Protein AF-A0A3P5DVY0-F1 (afdb_monomer_lite)

Structure (mmCIF, N/CA/C/O backbone):
data_AF-A0A3P5DVY0-F1
#
_entry.id   AF-A0A3P5DVY0-F1
#
loop_
_atom_site.group_PDB
_atom_site.id
_atom_site.type_symbol
_atom_site.label_atom_id
_atom_site.label_alt_id
_atom_site.label_comp_id
_atom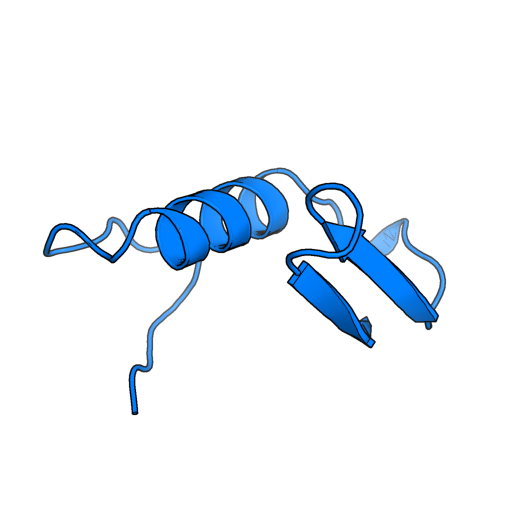_site.label_asym_id
_atom_site.label_entity_id
_atom_site.label_seq_id
_atom_site.pdbx_PDB_ins_code
_atom_site.Cartn_x
_atom_site.Cartn_y
_atom_site.Cartn_z
_atom_site.occupancy
_atom_site.B_iso_or_equiv
_atom_site.auth_seq_id
_atom_site.auth_comp_id
_atom_site.auth_asym_id
_atom_site.auth_atom_id
_atom_site.pdbx_PDB_model_num
ATOM 1 N N . MET A 1 1 ? -11.272 12.127 3.406 1.00 80.94 1 MET A N 1
ATOM 2 C CA . MET A 1 1 ? -10.033 12.081 2.600 1.00 80.94 1 MET A CA 1
ATOM 3 C C . MET A 1 1 ? -8.865 12.311 3.552 1.00 80.94 1 MET A C 1
ATOM 5 O O . MET A 1 1 ? -9.009 13.165 4.419 1.00 80.94 1 MET A O 1
ATOM 9 N N . ILE A 1 2 ? -7.794 11.514 3.479 1.00 84.25 2 ILE A N 1
ATOM 10 C CA . ILE A 1 2 ? -6.645 11.566 4.405 1.00 84.25 2 ILE A CA 1
ATOM 11 C C . ILE A 1 2 ? -5.409 11.965 3.594 1.00 84.25 2 ILE A C 1
ATOM 13 O O . ILE A 1 2 ? -5.193 11.405 2.523 1.00 84.25 2 ILE A O 1
ATOM 17 N N . 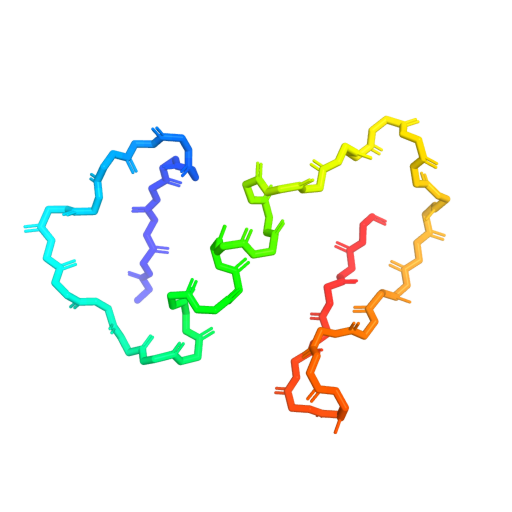PHE A 1 3 ? -4.616 12.912 4.097 1.00 84.38 3 PHE A N 1
ATOM 18 C CA . PHE A 1 3 ? -3.376 13.375 3.467 1.00 84.38 3 PHE A CA 1
ATOM 19 C C . PHE A 1 3 ? -2.243 13.397 4.494 1.00 84.38 3 PHE A C 1
ATOM 21 O O . PHE A 1 3 ? -2.475 13.699 5.664 1.00 84.38 3 PHE A O 1
ATOM 28 N N . GLY A 1 4 ? -1.022 13.103 4.054 1.00 86.81 4 GLY A N 1
ATOM 29 C CA . GLY A 1 4 ? 0.171 13.094 4.896 1.00 86.81 4 GLY A CA 1
ATOM 30 C C . GLY A 1 4 ? 1.389 12.586 4.132 1.00 86.81 4 GLY A C 1
ATOM 31 O O . GLY A 1 4 ? 1.267 12.142 2.991 1.00 86.81 4 GLY A O 1
ATOM 32 N N . HIS A 1 5 ? 2.564 12.656 4.754 1.00 89.12 5 HIS A N 1
ATOM 33 C CA . HIS A 1 5 ? 3.795 12.128 4.174 1.00 89.12 5 HIS A CA 1
ATOM 34 C C . HIS A 1 5 ? 4.101 10.737 4.740 1.00 89.12 5 HIS A C 1
ATOM 36 O O . HIS A 1 5 ? 4.113 10.560 5.957 1.00 89.12 5 HIS A O 1
ATOM 42 N N . ILE A 1 6 ? 4.415 9.757 3.884 1.00 89.56 6 ILE A N 1
ATOM 43 C CA . ILE A 1 6 ? 4.654 8.367 4.316 1.00 89.56 6 ILE A CA 1
ATOM 44 C C . ILE A 1 6 ? 5.784 8.253 5.349 1.00 89.56 6 ILE A C 1
ATOM 46 O O . ILE A 1 6 ? 5.695 7.439 6.260 1.00 89.56 6 ILE A O 1
ATOM 50 N N . ALA A 1 7 ? 6.813 9.104 5.274 1.00 86.38 7 ALA A N 1
ATOM 51 C CA . ALA A 1 7 ? 7.926 9.095 6.229 1.00 86.38 7 ALA A CA 1
ATOM 52 C C . ALA A 1 7 ? 7.603 9.744 7.590 1.00 86.38 7 ALA A C 1
ATOM 54 O O . ALA A 1 7 ? 8.419 9.671 8.505 1.00 86.38 7 ALA A O 1
ATOM 55 N N . GLN A 1 8 ? 6.452 10.408 7.740 1.00 86.75 8 GLN A N 1
ATOM 56 C CA . GLN A 1 8 ? 6.075 10.990 9.026 1.00 86.75 8 GLN A CA 1
ATOM 57 C C . GLN A 1 8 ? 5.497 9.913 9.957 1.00 86.75 8 GLN A C 1
ATOM 59 O O . GLN A 1 8 ? 4.756 9.037 9.500 1.00 86.75 8 GLN A O 1
ATOM 64 N N . PRO A 1 9 ? 5.806 9.970 11.266 1.00 80.12 9 PRO A N 1
ATOM 65 C CA . PRO A 1 9 ? 5.159 9.108 12.244 1.00 80.12 9 PRO A CA 1
ATOM 66 C C . PRO A 1 9 ? 3.654 9.396 12.276 1.00 80.12 9 PRO A C 1
ATOM 68 O O . PRO A 1 9 ? 3.233 10.554 12.250 1.00 80.12 9 PRO A O 1
ATOM 71 N N . ASN A 1 10 ? 2.844 8.337 12.333 1.00 78.12 10 ASN A N 1
ATOM 72 C CA . ASN A 1 10 ? 1.390 8.468 12.324 1.00 78.12 10 ASN A CA 1
ATOM 73 C C . ASN A 1 10 ? 0.925 9.065 13.669 1.00 78.12 10 ASN A C 1
ATOM 75 O O . ASN A 1 10 ? 1.134 8.434 14.707 1.00 78.12 10 ASN A O 1
ATOM 79 N N . PRO A 1 11 ? 0.278 10.246 13.689 1.00 75.06 11 PRO A N 1
ATOM 80 C CA . PRO A 1 11 ? -0.169 10.879 14.933 1.00 75.06 11 PRO A CA 1
ATOM 81 C C . PRO A 1 11 ? -1.358 10.149 15.579 1.00 75.06 11 PRO A C 1
ATOM 83 O O . PRO A 1 11 ? -1.683 10.400 16.738 1.00 75.06 11 PRO A O 1
ATOM 86 N N . CYS A 1 12 ? -2.017 9.250 14.842 1.00 81.44 12 CYS A N 1
ATOM 87 C CA . CYS A 1 12 ? -3.128 8.418 15.298 1.00 81.44 12 CYS A CA 1
ATOM 88 C C . CYS A 1 12 ? -3.030 7.014 14.680 1.00 81.44 12 CYS A C 1
ATOM 90 O O . CYS A 1 12 ? -2.399 6.830 13.639 1.00 81.44 12 CYS A O 1
ATOM 92 N N . ARG A 1 13 ? -3.700 6.035 15.300 1.00 85.88 13 ARG A N 1
ATOM 93 C CA . ARG A 1 13 ? -3.920 4.705 14.711 1.00 85.88 13 ARG A CA 1
ATOM 94 C C . ARG A 1 13 ? -4.771 4.825 13.452 1.00 85.88 13 ARG A C 1
ATOM 96 O O . ARG A 1 13 ? -5.836 5.443 13.490 1.00 85.88 13 ARG A O 1
ATOM 103 N N . LEU A 1 14 ? -4.310 4.220 12.364 1.00 89.06 14 LEU A N 1
ATOM 104 C CA . LEU A 1 14 ? -5.064 4.136 11.116 1.00 89.06 14 LEU A CA 1
ATOM 105 C C . LEU A 1 14 ? -5.731 2.754 11.014 1.00 89.06 14 LEU A C 1
ATOM 107 O O . LEU A 1 14 ? -5.337 1.825 11.719 1.00 89.06 14 LEU A O 1
ATOM 111 N N . PRO A 1 15 ? -6.755 2.585 10.161 1.00 89.69 15 PRO A N 1
ATOM 112 C CA . PRO A 1 15 ? -7.273 1.261 9.837 1.00 89.69 15 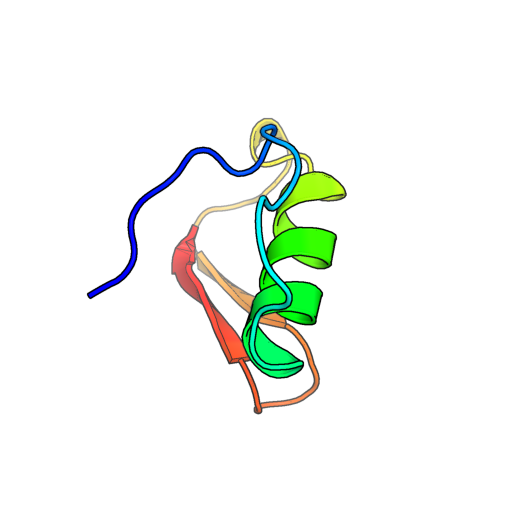PRO A CA 1
ATOM 113 C C . PRO A 1 15 ? -6.152 0.317 9.381 1.00 89.69 15 PRO A C 1
ATOM 115 O O . PRO A 1 15 ? -5.261 0.733 8.641 1.00 89.69 15 PRO A O 1
ATOM 118 N N . ALA A 1 16 ? -6.234 -0.960 9.766 1.00 88.19 16 ALA A N 1
ATOM 119 C CA . ALA A 1 16 ? -5.174 -1.949 9.541 1.00 88.19 16 ALA A CA 1
ATOM 120 C C . ALA A 1 16 ? -4.720 -2.054 8.072 1.00 88.19 16 ALA A C 1
ATOM 122 O O . ALA A 1 16 ? -3.529 -2.180 7.804 1.00 88.19 16 ALA A O 1
ATOM 123 N N . ALA A 1 17 ? -5.648 -1.935 7.117 1.00 86.25 17 ALA A N 1
ATOM 124 C CA . ALA A 1 17 ? -5.323 -1.944 5.689 1.00 86.25 17 ALA A CA 1
ATOM 125 C C . ALA A 1 17 ? -4.433 -0.756 5.271 1.00 86.25 17 ALA A C 1
ATOM 127 O O . ALA A 1 17 ? -3.534 -0.914 4.450 1.00 86.25 17 ALA A O 1
ATOM 128 N N . ILE A 1 18 ? -4.641 0.426 5.865 1.00 88.12 18 ILE A N 1
ATOM 129 C CA . ILE A 1 18 ? -3.819 1.612 5.592 1.00 88.12 18 ILE A CA 1
ATOM 130 C C . ILE A 1 18 ? -2.453 1.473 6.260 1.00 88.12 18 ILE A C 1
ATOM 132 O O . ILE A 1 18 ? -1.450 1.797 5.634 1.00 88.12 18 ILE A O 1
ATOM 136 N N . GLU A 1 19 ? -2.393 0.978 7.501 1.00 88.75 19 GLU A N 1
ATOM 137 C CA . GLU A 1 19 ? -1.111 0.714 8.172 1.00 88.75 19 GLU A CA 1
ATOM 138 C C . GLU A 1 19 ? -0.264 -0.268 7.348 1.00 88.75 19 GLU A C 1
ATOM 140 O O . GLU A 1 19 ? 0.890 0.027 7.056 1.00 88.75 19 GLU A O 1
ATOM 145 N N . LYS A 1 20 ? -0.872 -1.347 6.838 1.00 87.31 20 LYS A N 1
ATOM 146 C CA . LYS A 1 20 ? -0.203 -2.318 5.963 1.00 87.31 20 LYS A CA 1
ATOM 147 C C . LYS A 1 20 ? 0.284 -1.710 4.645 1.00 87.31 20 LYS A C 1
ATOM 149 O O . LYS A 1 20 ? 1.416 -1.959 4.237 1.00 87.31 20 LYS A O 1
ATOM 154 N N . GLY A 1 21 ? -0.545 -0.893 3.993 1.00 87.62 21 GLY A N 1
ATOM 155 C CA . GLY A 1 21 ? -0.142 -0.165 2.790 1.00 87.62 21 GLY A CA 1
ATOM 156 C C . GLY A 1 21 ? 1.018 0.797 3.057 1.00 87.62 21 GLY A C 1
ATOM 157 O O . GLY A 1 21 ? 1.972 0.834 2.291 1.00 87.62 21 GLY A O 1
ATOM 158 N N . LEU A 1 22 ? 0.988 1.535 4.171 1.00 89.69 22 LEU A N 1
ATOM 159 C CA . LEU A 1 22 ? 2.082 2.427 4.566 1.00 89.69 22 LEU A CA 1
ATOM 160 C C . LEU A 1 22 ? 3.370 1.662 4.872 1.00 89.69 22 LEU A C 1
ATOM 162 O O . LEU A 1 22 ? 4.441 2.133 4.500 1.00 89.69 22 LEU A O 1
ATOM 166 N N . ASP A 1 23 ? 3.280 0.508 5.527 1.00 89.44 23 ASP A N 1
ATOM 167 C CA . ASP A 1 23 ? 4.440 -0.331 5.823 1.00 89.44 23 ASP A CA 1
ATOM 168 C C . ASP A 1 23 ? 5.090 -0.856 4.540 1.00 89.44 23 ASP A C 1
ATOM 170 O O . ASP A 1 23 ? 6.312 -0.792 4.414 1.00 89.44 23 ASP A O 1
ATOM 174 N N . PHE A 1 24 ? 4.285 -1.273 3.554 1.00 89.25 24 PHE A N 1
ATOM 175 C CA . PHE A 1 24 ? 4.781 -1.588 2.214 1.00 89.25 24 PHE A CA 1
ATOM 176 C C . PHE A 1 24 ? 5.484 -0.372 1.600 1.00 89.25 24 PHE A C 1
ATOM 178 O O . PHE A 1 24 ? 6.677 -0.431 1.324 1.00 89.25 24 PHE A O 1
ATOM 185 N N . LEU A 1 25 ? 4.787 0.765 1.485 1.00 90.75 25 LEU A N 1
ATOM 186 C CA . LEU A 1 25 ? 5.326 1.973 0.852 1.00 90.75 25 LEU A CA 1
ATOM 187 C C . LEU A 1 25 ? 6.639 2.453 1.494 1.00 90.75 25 LEU A C 1
ATOM 189 O O . LEU A 1 25 ? 7.495 2.996 0.808 1.00 90.75 25 LEU A O 1
ATOM 193 N N . ARG A 1 26 ? 6.807 2.276 2.809 1.00 90.31 26 ARG A N 1
ATOM 194 C CA . ARG A 1 26 ? 8.026 2.656 3.542 1.00 90.31 26 ARG A CA 1
ATOM 195 C C . ARG A 1 26 ? 9.193 1.695 3.319 1.00 90.31 26 ARG A C 1
ATOM 197 O O . ARG A 1 26 ? 10.338 2.121 3.436 1.00 90.31 26 ARG A O 1
ATOM 204 N N . ALA A 1 27 ? 8.913 0.420 3.063 1.00 90.12 27 ALA A N 1
ATOM 205 C CA . ALA A 1 27 ? 9.925 -0.607 2.826 1.00 90.12 27 ALA A CA 1
ATOM 206 C C . ALA A 1 27 ? 10.313 -0.737 1.343 1.00 90.12 27 ALA A C 1
ATOM 208 O O . ALA A 1 27 ? 11.307 -1.387 1.020 1.00 90.12 27 ALA A O 1
ATOM 209 N N . THR A 1 28 ? 9.534 -0.136 0.446 1.00 89.56 28 THR A N 1
ATOM 210 C CA . THR A 1 28 ? 9.719 -0.219 -0.999 1.00 89.56 28 THR A CA 1
ATOM 211 C C . THR A 1 28 ? 10.679 0.849 -1.524 1.00 89.56 28 THR A C 1
ATOM 213 O O . THR A 1 28 ? 10.489 2.043 -1.297 1.00 89.56 28 THR A O 1
ATOM 216 N N . ASP A 1 29 ? 11.680 0.430 -2.303 1.00 90.50 29 ASP A N 1
ATOM 217 C CA . ASP A 1 29 ? 12.467 1.339 -3.141 1.00 90.50 29 ASP A CA 1
ATOM 218 C C . ASP A 1 29 ? 11.797 1.504 -4.510 1.00 90.50 29 ASP A C 1
ATOM 220 O O . ASP A 1 29 ? 11.901 0.647 -5.387 1.00 90.50 29 ASP A O 1
ATOM 224 N N . PHE A 1 30 ? 11.107 2.628 -4.692 1.00 87.69 30 PHE A N 1
ATOM 225 C CA . PHE A 1 30 ? 10.379 2.938 -5.924 1.00 87.69 30 PHE A CA 1
ATOM 226 C C . PHE A 1 30 ? 11.282 3.185 -7.133 1.00 87.69 30 PHE A C 1
ATOM 228 O O . PHE A 1 30 ? 10.806 3.096 -8.258 1.00 87.69 30 PHE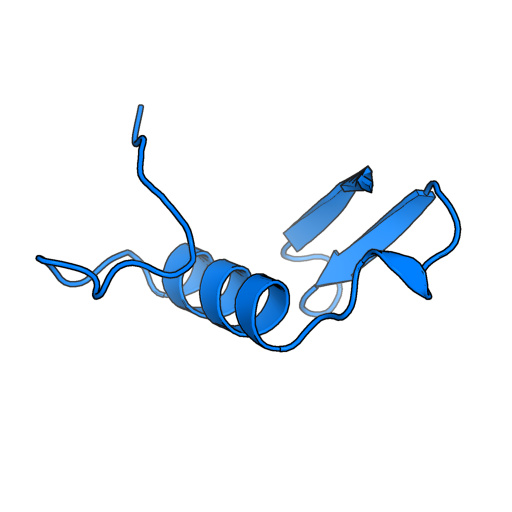 A O 1
ATOM 235 N N . ASN A 1 31 ? 12.574 3.472 -6.940 1.00 89.12 31 ASN A N 1
ATOM 236 C CA . ASN A 1 31 ? 13.480 3.701 -8.070 1.00 89.12 31 ASN A CA 1
ATOM 237 C C . ASN A 1 31 ? 13.851 2.398 -8.788 1.00 89.12 31 ASN A C 1
ATOM 239 O O . ASN A 1 31 ? 14.257 2.431 -9.947 1.00 89.12 31 ASN A O 1
ATOM 243 N N . ALA A 1 32 ? 13.740 1.264 -8.094 1.00 88.31 32 ALA A N 1
ATOM 244 C CA . ALA A 1 32 ? 14.067 -0.057 -8.619 1.00 88.31 32 ALA A CA 1
ATOM 245 C C . ALA A 1 32 ? 12.848 -0.791 -9.206 1.00 88.31 32 ALA A C 1
ATOM 247 O O . ALA A 1 32 ? 12.984 -1.925 -9.665 1.00 88.31 32 ALA A O 1
ATOM 248 N N . LEU A 1 33 ? 11.664 -0.173 -9.170 1.00 86.06 33 LEU A N 1
ATOM 249 C CA . LEU A 1 33 ? 10.413 -0.766 -9.631 1.00 86.06 33 LEU A CA 1
ATOM 250 C C . LEU A 1 33 ? 10.074 -0.326 -11.052 1.00 86.06 33 LEU A C 1
ATOM 252 O O . LEU A 1 33 ? 10.210 0.841 -11.415 1.00 86.06 33 LEU A O 1
ATOM 256 N N . GLU A 1 34 ? 9.599 -1.280 -11.848 1.00 88.94 34 GLU A N 1
ATOM 257 C CA . GLU A 1 34 ? 9.026 -0.988 -13.156 1.00 88.94 34 GLU A CA 1
ATOM 258 C C . GLU A 1 34 ? 7.614 -0.394 -12.991 1.00 88.94 34 GLU A C 1
ATOM 260 O O . GLU A 1 34 ? 6.869 -0.834 -12.109 1.00 88.94 34 GLU A O 1
ATOM 265 N N . PRO A 1 35 ? 7.219 0.584 -13.828 1.00 91.31 35 PRO A N 1
ATOM 266 C CA . PRO A 1 35 ? 5.869 1.138 -13.805 1.00 91.31 35 PRO A CA 1
ATOM 267 C C . PRO A 1 35 ? 4.808 0.055 -14.008 1.00 91.31 35 PRO A C 1
ATOM 269 O O . PRO A 1 35 ? 4.926 -0.781 -14.909 1.00 91.31 35 PRO A O 1
ATOM 272 N N . GLY A 1 36 ? 3.745 0.088 -13.206 1.00 90.19 36 GLY A N 1
ATOM 273 C CA . GLY A 1 36 ? 2.707 -0.936 -13.268 1.00 90.19 36 GLY A CA 1
ATOM 274 C C . GLY A 1 36 ? 1.912 -1.106 -11.982 1.00 90.19 36 GLY A C 1
ATOM 275 O O . GLY A 1 36 ? 1.988 -0.299 -11.057 1.00 90.19 36 GLY A O 1
ATOM 276 N N . VAL A 1 37 ? 1.106 -2.168 -11.952 1.00 87.19 37 VAL A N 1
ATOM 277 C 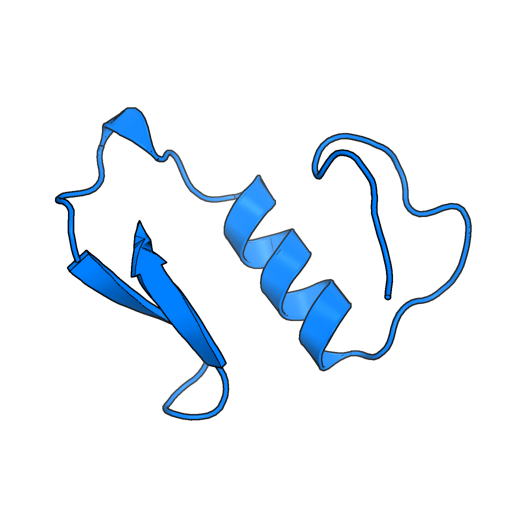CA . VAL A 1 37 ? 0.320 -2.547 -10.776 1.00 87.19 37 VAL A CA 1
ATOM 278 C C . VAL A 1 37 ? 1.114 -3.550 -9.955 1.00 87.19 37 VAL A C 1
ATOM 280 O O . VAL A 1 37 ? 1.470 -4.619 -10.447 1.00 87.19 37 VAL A O 1
ATOM 283 N N . VAL A 1 38 ? 1.355 -3.209 -8.696 1.00 86.81 38 VAL A N 1
ATOM 284 C CA . VAL A 1 38 ? 1.963 -4.095 -7.710 1.00 86.81 38 VAL A CA 1
ATOM 285 C C . VAL A 1 38 ? 0.886 -4.550 -6.736 1.00 86.81 38 VAL A C 1
ATOM 287 O O . VAL A 1 38 ? 0.229 -3.724 -6.098 1.00 86.81 38 VAL A O 1
ATOM 290 N N . GLU A 1 39 ? 0.706 -5.863 -6.621 1.00 85.94 39 GLU A N 1
ATOM 291 C CA . GLU A 1 39 ? -0.207 -6.440 -5.638 1.00 85.94 39 GLU A CA 1
ATOM 292 C C . GLU A 1 39 ? 0.391 -6.344 -4.234 1.00 85.94 39 GLU A C 1
ATOM 294 O O . GLU A 1 39 ? 1.511 -6.785 -3.965 1.00 85.94 39 GLU A O 1
ATOM 299 N N . ILE A 1 40 ? -0.387 -5.776 -3.320 1.00 80.94 40 ILE A N 1
ATOM 300 C CA . ILE A 1 40 ? -0.067 -5.639 -1.908 1.00 80.94 40 ILE A CA 1
ATOM 301 C C . ILE A 1 40 ? -1.142 -6.422 -1.163 1.00 80.94 40 ILE A C 1
ATOM 303 O O . ILE A 1 40 ? -2.246 -5.937 -0.964 1.00 80.94 40 ILE A O 1
ATOM 307 N N . ASP A 1 41 ? -0.805 -7.632 -0.718 1.00 73.38 41 ASP A N 1
ATOM 308 C CA . ASP A 1 41 ? -1.705 -8.505 0.052 1.00 73.38 41 ASP A CA 1
ATOM 309 C C . ASP A 1 41 ? -2.788 -9.247 -0.750 1.00 73.38 41 ASP A C 1
ATOM 311 O O . ASP A 1 41 ? -3.974 -9.148 -0.443 1.00 73.38 41 ASP A O 1
ATOM 315 N N . GLY A 1 42 ? -2.369 -10.032 -1.749 1.00 66.81 42 GLY A N 1
ATOM 316 C CA . GLY A 1 42 ? -3.170 -11.126 -2.317 1.00 66.81 42 GLY A CA 1
ATOM 317 C C . GLY A 1 42 ? -4.599 -10.739 -2.707 1.00 66.81 42 GLY A C 1
ATOM 318 O O . GLY A 1 42 ? -5.534 -11.371 -2.220 1.00 66.81 42 GLY A O 1
ATOM 319 N N . ASP A 1 43 ? -4.731 -9.716 -3.563 1.00 63.78 43 ASP A N 1
ATOM 320 C CA . ASP A 1 43 ? -5.980 -9.157 -4.126 1.00 63.78 43 ASP A CA 1
ATOM 321 C C . ASP A 1 43 ? -6.722 -8.120 -3.246 1.00 63.78 43 ASP A C 1
ATOM 323 O O . ASP A 1 43 ? -7.658 -7.460 -3.698 1.00 63.78 43 ASP A O 1
ATOM 327 N N . ALA A 1 44 ? -6.298 -7.900 -1.993 1.00 69.44 44 ALA A N 1
ATOM 328 C CA . ALA A 1 44 ? -6.956 -6.938 -1.096 1.00 69.44 44 ALA A CA 1
ATOM 329 C C . ALA A 1 44 ? -6.504 -5.478 -1.290 1.00 69.44 44 ALA A C 1
ATOM 331 O O . ALA A 1 44 ? -7.250 -4.551 -0.954 1.00 69.44 44 ALA A O 1
ATOM 332 N N . ALA A 1 45 ? -5.295 -5.250 -1.811 1.00 78.75 45 ALA A N 1
ATOM 333 C CA . ALA A 1 45 ? -4.806 -3.919 -2.145 1.00 78.75 45 ALA A CA 1
ATOM 334 C C . ALA A 1 45 ? -3.825 -3.963 -3.319 1.00 78.75 45 ALA A C 1
ATOM 336 O O . ALA A 1 45 ? -2.998 -4.857 -3.433 1.00 78.75 45 ALA A O 1
ATOM 337 N N . ASN A 1 46 ? -3.896 -2.949 -4.177 1.00 84.69 46 ASN A N 1
ATOM 338 C CA . ASN A 1 46 ? -3.021 -2.797 -5.332 1.00 84.69 46 ASN A CA 1
ATOM 339 C C . ASN A 1 46 ? -2.457 -1.380 -5.334 1.00 84.69 46 ASN A C 1
ATOM 341 O O . ASN A 1 46 ? -3.184 -0.420 -5.061 1.00 84.69 46 ASN A O 1
ATOM 345 N N . LEU A 1 47 ? -1.173 -1.248 -5.654 1.00 84.06 47 LEU A N 1
ATOM 346 C CA . LEU A 1 47 ? -0.522 0.038 -5.850 1.00 84.06 47 LEU A CA 1
ATOM 347 C C . LEU A 1 47 ? -0.166 0.210 -7.318 1.00 84.06 47 LEU A C 1
ATOM 349 O O . LEU A 1 47 ? 0.499 -0.636 -7.904 1.00 84.06 47 LEU A O 1
ATOM 353 N N . LEU A 1 48 ? -0.597 1.329 -7.889 1.00 84.38 48 LEU A N 1
ATOM 354 C CA . LEU A 1 48 ? -0.109 1.788 -9.179 1.00 84.38 48 LEU A CA 1
ATOM 355 C C . LEU A 1 48 ? 1.134 2.649 -8.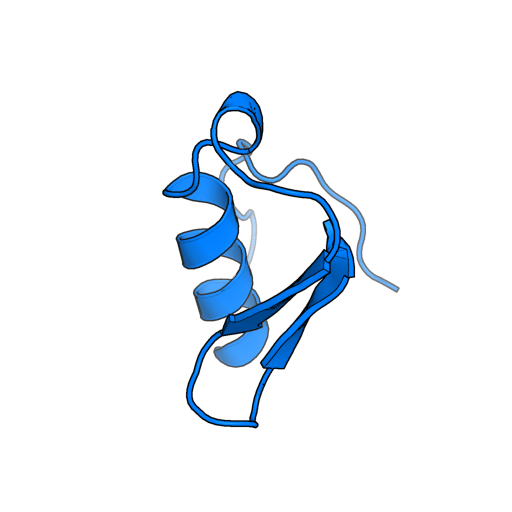941 1.00 84.38 48 LEU A C 1
ATOM 357 O O . LEU A 1 48 ? 1.058 3.608 -8.167 1.00 84.38 48 LEU A O 1
ATOM 361 N N . ILE A 1 49 ? 2.242 2.281 -9.581 1.00 82.88 49 ILE A N 1
ATOM 362 C CA . ILE A 1 49 ? 3.535 2.979 -9.511 1.00 82.88 49 ILE A CA 1
ATOM 363 C C . ILE A 1 49 ? 3.774 3.757 -10.800 1.00 82.88 49 ILE A C 1
ATOM 365 O O . ILE A 1 49 ? 3.560 3.166 -11.886 1.00 82.88 49 ILE A O 1
#

Organism: Escherichia coli (NCBI:txid562)

pLDDT: mean 84.98, std 6.19, range [63.78, 91.31]

Sequence (49 aa):
MIFGHIAQPNPCRLPAAIEKGLDFLRATDFNALEPGVVEIDGDAANLLI

Foldseek 3Di:
DDDDDLPDDDPDDDPPVVVQVSVCVVVDDPVPDDADWDDRPDPPDIDGD

Radius of gyration: 11.56 Å; chains: 1; bounding box: 24×24×29 Å

Secondary structure (DSSP, 8-state):
-----TTSPPSSPPPHHHHHHHHHHHH--GGGSPSSEEEETTTTEEEE-

InterPro domains:
  IPR004375 NanQ anomerase/TabA/YiaL family [PF04074] (1-45)